Protein AF-A0A914N4L5-F1 (afdb_monomer)

pLDDT: mean 90.74, std 5.06, range [62.0, 95.56]

Solvent-accessible surface area (backbone atoms only — not comparable to full-atom values): 7778 Å² total; per-residue (Å²): 132,88,51,71,69,56,52,36,53,44,24,44,39,63,75,66,51,85,52,67,68,62,29,50,54,36,52,52,52,51,48,54,40,53,71,36,96,53,32,66,61,55,29,53,48,23,62,76,74,34,54,81,65,40,15,47,52,47,25,47,54,46,52,55,53,38,62,70,38,95,80,46,72,52,74,64,57,50,52,51,51,45,52,48,52,52,50,55,50,67,79,40,76,84,54,57,63,84,56,44,50,55,48,53,53,49,43,53,48,51,46,60,71,36,42,84,43,56,52,97,87,65,51,40,70,58,40,49,65,54,55,52,52,58,58,75,75,105

Sequence (138 aa):
MYDIDFLNRLSRTLCEAVNEQDRRVAEETLSKLIDSNQCLQHCLLLLESGEQPYAQVVASGALKRLLNKKVSLSLQDRLELSRYLLKYLVDRPSLPLYIQNPLCK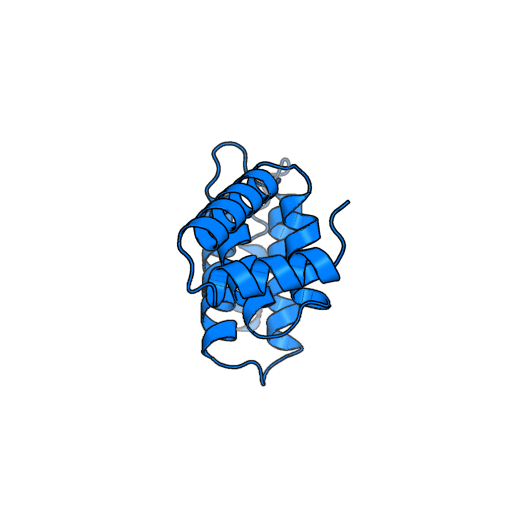LYAYLTKIGLLEKDQTGTFHFQMPIDQILTLAK

InterPro domains:
  IPR001494 Importin-beta, N-terminal domain [PF03810] (26-90)
  IPR011989 Armadillo-like helical [G3DSA:1.25.10.10] (1-138)
  IPR016024 Armadillo-type fold [SSF48371] (18-116)
  IPR044189 Exportin 4/7-like [PTHR12596] (13-125)

Mean predicted aligned error: 4.67 Å

Foldseek 3Di:
DDDQVNLQVLLCCCPPPPDPVSNVVSVVVLVVLLVDPCLLVQLVCLLPPNDPDSSLVSSLVSLVVQCPDPDHDDLVSLVVLLVVLVCSCVVCVPDPPVSNVSSVVSNVVSLVVLQCDADPVRDSPSCVVVVVVVVVVD

Secondary structure (DSSP, 8-state):
---HHHHHHHHHHHHH--SHHHHHHHHHHHHHHHHSTTHHHHHHHHHHHSPTTHHHHHHHHHHHHHHTSSS---HHHHHHHHHHHHHHHHS-TTS-HHHHHHHHHHHHHHHHHHTT---TT---TTTHHHHHHHHHT-

Structure (mmCIF, N/CA/C/O backbone):
data_AF-A0A914N4L5-F1
#
_entry.id   AF-A0A914N4L5-F1
#
loop_
_atom_site.group_PDB
_atom_site.id
_atom_site.type_symbol
_atom_site.label_atom_id
_atom_site.label_alt_id
_atom_site.label_comp_id
_atom_site.label_asym_id
_atom_site.label_entity_id
_atom_site.label_seq_id
_atom_site.pdbx_PDB_ins_code
_atom_site.Cartn_x
_atom_site.Cartn_y
_atom_site.Cartn_z
_atom_site.occupancy
_atom_site.B_iso_or_equiv
_atom_site.auth_seq_id
_atom_site.auth_comp_id
_atom_site.auth_asym_id
_atom_site.auth_atom_id
_atom_site.pdbx_PDB_model_num
ATOM 1 N N . MET A 1 1 ? -1.935 12.595 -16.375 1.00 62.00 1 MET A N 1
ATOM 2 C CA . MET A 1 1 ? -2.406 11.397 -15.650 1.00 62.00 1 MET A CA 1
ATOM 3 C C . MET A 1 1 ? -1.576 10.240 -16.170 1.00 62.00 1 MET A C 1
ATOM 5 O O . MET A 1 1 ? -1.469 10.145 -17.386 1.00 62.00 1 MET A O 1
ATOM 9 N N . TYR A 1 2 ? -0.902 9.472 -15.312 1.00 84.81 2 TYR A N 1
ATOM 10 C CA . TYR A 1 2 ? -0.122 8.325 -15.789 1.00 84.81 2 TYR A CA 1
ATOM 11 C C . TYR A 1 2 ? -1.090 7.200 -16.161 1.00 84.81 2 TYR A C 1
ATOM 13 O O . TYR A 1 2 ? -1.978 6.873 -15.374 1.00 84.81 2 TYR A O 1
ATOM 21 N N . ASP A 1 3 ? -0.954 6.659 -17.368 1.00 91.00 3 ASP A N 1
ATOM 22 C CA . ASP A 1 3 ? -1.752 5.523 -17.825 1.00 91.00 3 ASP A CA 1
ATOM 23 C C . ASP A 1 3 ? -1.187 4.194 -17.301 1.00 91.00 3 ASP A C 1
ATOM 25 O O . ASP A 1 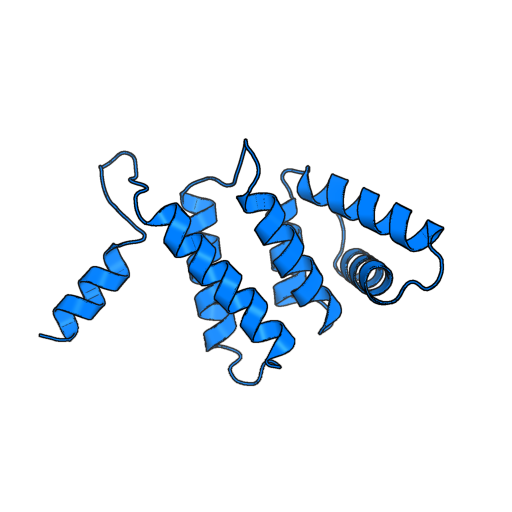3 ? -0.089 4.125 -16.739 1.00 91.00 3 ASP A O 1
ATOM 29 N N . ILE A 1 4 ? -1.967 3.123 -17.459 1.00 93.62 4 ILE A N 1
ATOM 30 C CA . ILE A 1 4 ? -1.568 1.795 -16.992 1.00 93.62 4 ILE A CA 1
ATOM 31 C C . ILE A 1 4 ? -0.306 1.290 -17.705 1.00 93.62 4 ILE A C 1
ATOM 33 O O . ILE A 1 4 ? 0.551 0.680 -17.069 1.00 93.62 4 ILE A O 1
ATOM 37 N N . ASP A 1 5 ? -0.134 1.611 -18.988 1.00 93.50 5 ASP A N 1
ATOM 38 C CA . ASP A 1 5 ? 1.017 1.174 -19.779 1.00 93.50 5 ASP A CA 1
ATOM 39 C C . ASP A 1 5 ? 2.320 1.791 -19.265 1.00 93.50 5 ASP A C 1
ATOM 41 O O . ASP A 1 5 ? 3.346 1.116 -19.151 1.00 93.50 5 ASP A O 1
ATOM 45 N N . PHE A 1 6 ? 2.289 3.075 -18.912 1.00 93.50 6 PHE A N 1
ATOM 46 C CA . PHE A 1 6 ? 3.398 3.757 -18.265 1.00 93.50 6 PHE A CA 1
ATOM 47 C C . PHE A 1 6 ? 3.715 3.130 -16.911 1.00 93.50 6 PHE A C 1
ATOM 49 O O . PHE A 1 6 ? 4.881 2.847 -16.631 1.00 93.50 6 PHE A O 1
ATOM 56 N N . LEU A 1 7 ? 2.698 2.888 -16.081 1.00 94.06 7 LEU A N 1
ATOM 57 C CA . LEU A 1 7 ? 2.886 2.309 -14.751 1.00 94.06 7 LEU A CA 1
ATOM 58 C C . LEU A 1 7 ? 3.444 0.877 -14.827 1.00 94.06 7 LEU A C 1
ATOM 60 O O . LEU A 1 7 ? 4.306 0.519 -14.021 1.00 94.06 7 LEU A O 1
ATOM 64 N N . ASN A 1 8 ? 3.030 0.083 -15.817 1.00 94.25 8 ASN A N 1
ATOM 65 C CA . ASN A 1 8 ? 3.575 -1.252 -16.074 1.00 94.25 8 ASN A CA 1
ATOM 66 C C . ASN A 1 8 ? 5.042 -1.190 -16.508 1.00 94.25 8 ASN A C 1
ATOM 68 O O . ASN A 1 8 ? 5.876 -1.900 -15.942 1.00 94.25 8 ASN A O 1
ATOM 72 N N . ARG A 1 9 ? 5.391 -0.301 -17.452 1.00 94.06 9 ARG A N 1
ATOM 73 C CA . ARG A 1 9 ? 6.792 -0.096 -17.863 1.00 94.06 9 ARG A CA 1
ATOM 74 C C . ARG A 1 9 ? 7.660 0.336 -16.688 1.00 94.06 9 ARG A C 1
ATOM 76 O O . ARG A 1 9 ? 8.701 -0.270 -16.461 1.00 94.06 9 ARG A O 1
ATOM 83 N N . LEU A 1 10 ? 7.202 1.319 -15.911 1.00 94.19 10 LEU A N 1
ATOM 84 C CA . LEU A 1 10 ? 7.895 1.780 -14.710 1.00 94.19 10 LEU A CA 1
ATOM 85 C C . LEU A 1 10 ? 8.113 0.629 -13.722 1.00 94.19 10 LEU A C 1
ATOM 87 O O . LEU A 1 10 ? 9.220 0.451 -13.219 1.00 94.19 10 LEU A O 1
ATOM 91 N N . SER A 1 11 ? 7.072 -0.169 -13.469 1.00 93.81 11 SER A N 1
ATOM 92 C CA . SER A 1 11 ? 7.141 -1.288 -12.526 1.00 93.81 11 SER A CA 1
ATOM 93 C C . SER A 1 11 ? 8.138 -2.352 -12.972 1.00 93.81 11 SER A C 1
ATOM 95 O O . SER A 1 11 ? 8.924 -2.841 -12.164 1.00 93.81 11 SER A O 1
ATOM 97 N N . ARG A 1 12 ? 8.156 -2.662 -14.271 1.00 94.06 12 ARG A N 1
ATOM 98 C CA . ARG A 1 12 ? 9.124 -3.585 -14.860 1.00 94.06 12 ARG A CA 1
ATOM 99 C C . ARG A 1 12 ? 10.549 -3.049 -14.737 1.00 94.06 12 ARG A C 1
ATOM 101 O O . ARG A 1 12 ? 11.418 -3.763 -14.253 1.00 94.06 12 ARG A O 1
ATOM 108 N N . THR A 1 13 ? 10.784 -1.780 -15.079 1.00 94.12 13 THR A N 1
ATOM 109 C CA . THR A 1 13 ? 12.105 -1.144 -14.939 1.00 94.12 13 THR A CA 1
ATOM 110 C C . THR A 1 13 ? 12.600 -1.179 -13.492 1.00 94.12 13 THR A C 1
ATOM 112 O O . THR A 1 13 ? 13.761 -1.494 -13.257 1.00 94.12 13 THR A O 1
ATOM 115 N N . LEU A 1 14 ? 11.735 -0.930 -12.506 1.00 92.69 14 LEU A N 1
ATOM 116 C CA . LEU A 1 14 ? 12.112 -0.989 -11.088 1.00 92.69 14 LEU A CA 1
ATOM 117 C C . LEU A 1 14 ? 12.565 -2.383 -10.632 1.00 92.69 14 LEU A C 1
ATOM 119 O O . LEU A 1 14 ? 13.398 -2.487 -9.733 1.00 92.69 14 LEU A O 1
ATOM 123 N N . CYS A 1 15 ? 12.013 -3.444 -11.222 1.00 89.50 15 CYS A N 1
ATOM 124 C CA . CYS A 1 15 ? 12.318 -4.819 -10.834 1.00 89.50 15 CYS A CA 1
ATOM 125 C C . CYS A 1 15 ? 13.428 -5.464 -11.675 1.00 89.50 15 CYS A C 1
ATOM 127 O O . CYS A 1 15 ? 14.169 -6.288 -11.147 1.00 89.50 15 CYS A O 1
ATOM 129 N N . GLU A 1 16 ? 13.545 -5.107 -12.955 1.00 92.62 16 GLU A N 1
ATOM 130 C CA . GLU A 1 16 ? 14.383 -5.823 -13.927 1.00 92.62 16 GLU A CA 1
ATOM 131 C C . GLU A 1 16 ? 15.531 -4.989 -14.518 1.00 92.62 16 GLU A C 1
ATOM 133 O O . GLU A 1 16 ? 16.360 -5.539 -15.244 1.00 92.62 16 GLU A O 1
ATOM 138 N N . ALA A 1 17 ? 15.613 -3.677 -14.260 1.00 90.19 17 ALA A N 1
ATOM 139 C CA . ALA A 1 17 ? 16.660 -2.854 -14.868 1.00 90.19 17 ALA A CA 1
ATOM 140 C C . ALA A 1 17 ? 18.068 -3.324 -14.469 1.00 90.19 17 ALA A C 1
ATOM 142 O O . ALA A 1 17 ? 18.430 -3.353 -13.292 1.00 90.19 17 ALA A O 1
ATOM 143 N N . VAL A 1 18 ? 18.881 -3.627 -15.484 1.00 89.12 18 VAL A N 1
ATOM 144 C CA . VAL A 1 18 ? 20.306 -3.966 -15.333 1.00 89.12 18 VAL A CA 1
ATOM 145 C C . VAL A 1 18 ? 21.164 -2.700 -15.248 1.00 89.12 18 VAL A C 1
ATOM 147 O O . VAL A 1 18 ? 22.172 -2.669 -14.549 1.00 89.12 18 VAL A O 1
ATOM 150 N N . ASN A 1 19 ? 20.755 -1.636 -15.944 1.00 92.69 19 ASN A N 1
ATOM 151 C CA . ASN A 1 19 ? 21.434 -0.348 -15.928 1.00 92.69 19 ASN A CA 1
ATOM 152 C C . ASN A 1 19 ? 21.057 0.447 -14.669 1.00 92.69 19 ASN A C 1
ATOM 154 O O . ASN A 1 19 ? 19.883 0.748 -14.433 1.00 92.69 19 ASN A O 1
ATOM 158 N N . GLU A 1 20 ? 22.063 0.842 -13.887 1.00 90.81 20 GLU A N 1
ATOM 159 C CA . GLU A 1 20 ? 21.853 1.640 -12.680 1.00 90.81 20 GLU A CA 1
ATOM 160 C C . GLU A 1 20 ? 21.179 2.983 -12.957 1.00 90.81 20 GLU A C 1
ATOM 162 O O . GLU A 1 20 ? 20.383 3.435 -12.134 1.00 90.81 20 GLU A O 1
ATOM 167 N N . GLN A 1 21 ? 21.479 3.624 -14.090 1.00 93.25 21 GLN A N 1
ATOM 168 C CA . GLN A 1 21 ? 20.915 4.933 -14.406 1.00 93.25 21 GLN A CA 1
ATOM 169 C C . GLN A 1 21 ? 19.403 4.839 -14.632 1.00 93.25 21 GLN A C 1
ATOM 171 O O . GLN A 1 21 ? 18.648 5.645 -14.089 1.00 93.25 21 GLN A O 1
ATOM 176 N N . ASP A 1 22 ? 18.956 3.815 -15.358 1.00 91.38 22 ASP A N 1
ATOM 177 C CA . ASP A 1 22 ? 17.535 3.589 -15.631 1.00 91.38 22 ASP A CA 1
ATOM 178 C C . ASP A 1 22 ? 16.779 3.244 -14.343 1.00 91.38 22 ASP A C 1
ATOM 180 O O . ASP A 1 22 ? 15.685 3.762 -14.103 1.00 91.38 22 ASP A O 1
ATOM 184 N N . ARG A 1 23 ? 17.397 2.447 -13.458 1.00 92.31 23 ARG A N 1
ATOM 185 C CA . ARG A 1 23 ? 16.835 2.156 -12.133 1.00 92.31 23 ARG A CA 1
ATOM 186 C C . ARG A 1 23 ? 16.699 3.421 -11.284 1.00 92.31 23 ARG A C 1
ATOM 188 O O . ARG A 1 23 ? 15.640 3.636 -10.702 1.00 92.31 23 ARG A O 1
ATOM 195 N N . ARG A 1 24 ? 17.721 4.285 -11.245 1.00 93.69 24 ARG A N 1
ATOM 196 C CA . ARG A 1 24 ? 17.673 5.553 -10.489 1.00 93.69 24 ARG A CA 1
ATOM 197 C C . ARG A 1 24 ? 16.570 6.476 -11.001 1.00 93.69 24 ARG A C 1
ATOM 199 O O . ARG A 1 24 ? 15.786 6.986 -10.207 1.00 93.69 24 ARG A O 1
ATOM 206 N N . VAL A 1 25 ? 16.452 6.640 -12.320 1.00 94.25 25 VAL A N 1
ATOM 207 C CA . VAL A 1 25 ? 15.386 7.459 -12.925 1.00 94.25 25 VAL A CA 1
ATOM 208 C C . VAL A 1 25 ? 14.001 6.894 -12.590 1.00 94.25 25 VAL A C 1
ATOM 210 O O . VAL A 1 25 ? 13.078 7.651 -12.268 1.00 94.25 25 VAL A O 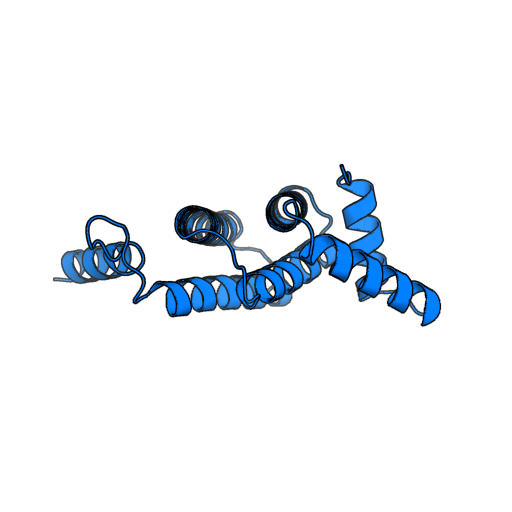1
ATOM 213 N N . ALA A 1 26 ? 13.843 5.569 -12.609 1.00 93.69 26 ALA A N 1
ATOM 214 C CA . ALA A 1 26 ? 12.602 4.915 -12.212 1.00 93.69 26 ALA A CA 1
ATOM 215 C C . ALA A 1 26 ? 12.286 5.118 -10.715 1.00 93.69 26 ALA A C 1
ATOM 217 O O . ALA A 1 26 ? 11.149 5.435 -10.362 1.00 93.69 26 ALA A O 1
ATOM 218 N N . GLU A 1 27 ? 13.278 5.007 -9.829 1.00 93.50 27 GLU A N 1
ATOM 219 C CA . GLU A 1 27 ? 13.128 5.244 -8.386 1.00 93.50 27 GLU A CA 1
ATOM 220 C C . GLU A 1 27 ? 12.760 6.699 -8.062 1.00 93.50 27 GLU A C 1
ATOM 222 O O . GLU A 1 27 ? 11.895 6.954 -7.213 1.00 93.50 27 GLU A O 1
ATOM 227 N N . GLU A 1 28 ? 13.368 7.662 -8.756 1.00 94.56 28 GLU A N 1
ATOM 228 C CA . GLU A 1 28 ? 13.009 9.078 -8.657 1.00 94.56 28 GLU A CA 1
ATOM 229 C C . GLU A 1 28 ? 11.575 9.322 -9.125 1.00 94.56 28 GLU A C 1
ATOM 231 O O . GLU A 1 28 ? 10.810 10.030 -8.466 1.00 94.56 28 GLU A O 1
ATOM 236 N N . THR A 1 29 ? 11.186 8.706 -10.243 1.00 94.00 29 THR A N 1
ATOM 237 C CA . THR A 1 29 ? 9.830 8.805 -10.795 1.00 94.00 29 THR A CA 1
ATOM 238 C C . THR A 1 29 ? 8.803 8.222 -9.827 1.00 94.00 29 THR A C 1
ATOM 240 O O . THR A 1 29 ? 7.791 8.864 -9.542 1.00 94.00 29 THR A O 1
ATOM 243 N N . LEU A 1 30 ? 9.083 7.050 -9.250 1.00 93.62 30 LEU A N 1
ATOM 244 C CA . LEU A 1 30 ? 8.239 6.439 -8.227 1.00 93.62 30 LEU A CA 1
ATOM 245 C C . LEU A 1 30 ? 8.134 7.324 -6.982 1.00 93.62 30 LEU A C 1
ATOM 247 O O . LEU A 1 30 ? 7.055 7.461 -6.410 1.00 93.62 30 LEU A O 1
ATOM 251 N N . SER A 1 31 ? 9.236 7.942 -6.559 1.00 93.31 31 SER A N 1
ATOM 252 C CA . SER A 1 31 ? 9.234 8.832 -5.395 1.00 93.31 31 SER A CA 1
ATOM 253 C C . SER A 1 31 ? 8.374 10.072 -5.646 1.00 93.31 31 SER A C 1
ATOM 255 O O . SER A 1 31 ? 7.507 10.373 -4.830 1.00 93.31 31 SER A O 1
ATOM 257 N N . LYS A 1 32 ? 8.492 10.698 -6.826 1.00 92.44 32 LYS A N 1
ATOM 258 C CA . LYS A 1 32 ? 7.602 11.791 -7.260 1.00 92.44 32 LYS A CA 1
ATOM 259 C C . LYS A 1 32 ? 6.134 11.358 -7.305 1.00 92.44 32 LYS A C 1
ATOM 261 O O . LYS A 1 32 ? 5.256 12.127 -6.923 1.00 92.44 32 LYS A O 1
ATOM 266 N N . LEU A 1 33 ? 5.855 10.127 -7.738 1.00 90.94 33 LEU A N 1
ATOM 267 C CA . LEU A 1 33 ? 4.500 9.576 -7.751 1.00 90.94 33 LEU A CA 1
ATOM 268 C C . LEU A 1 33 ? 3.951 9.406 -6.328 1.00 90.94 33 LEU A C 1
ATOM 270 O O . LEU A 1 33 ? 2.817 9.809 -6.079 1.00 90.94 33 LEU A O 1
ATOM 274 N N . ILE A 1 34 ? 4.748 8.889 -5.390 1.00 91.38 34 ILE A N 1
ATOM 275 C CA . ILE A 1 34 ? 4.386 8.760 -3.963 1.00 91.38 34 ILE A CA 1
ATOM 276 C C . ILE A 1 34 ? 4.208 10.128 -3.289 1.00 91.38 34 ILE A C 1
ATOM 278 O O . ILE A 1 34 ? 3.449 10.273 -2.326 1.00 91.38 34 ILE A O 1
ATOM 282 N N . ASP A 1 35 ? 4.897 11.146 -3.795 1.00 89.75 35 ASP A N 1
ATOM 283 C CA . ASP A 1 35 ? 4.735 12.531 -3.367 1.00 89.75 35 ASP A CA 1
ATOM 284 C C . ASP A 1 35 ? 3.517 13.233 -3.955 1.00 89.75 35 ASP A C 1
ATOM 286 O O . ASP A 1 35 ? 3.060 14.226 -3.393 1.00 89.75 35 ASP A O 1
ATOM 290 N N . SER A 1 36 ? 2.926 12.670 -5.005 1.00 89.31 36 SER A N 1
ATOM 291 C CA . SER A 1 36 ? 1.705 13.191 -5.603 1.00 89.31 36 SER A CA 1
ATOM 292 C C . SER A 1 36 ? 0.442 12.762 -4.848 1.00 89.31 36 SER A C 1
ATOM 294 O O . SER A 1 36 ? 0.338 11.651 -4.324 1.00 89.31 36 SER A O 1
ATOM 296 N N . ASN A 1 37 ? -0.593 13.600 -4.923 1.00 86.44 37 ASN A N 1
ATOM 297 C CA . ASN A 1 37 ? -1.929 13.305 -4.389 1.00 86.44 37 ASN A CA 1
ATOM 298 C C . ASN A 1 37 ? -2.644 12.170 -5.153 1.00 86.44 37 ASN A C 1
ATOM 300 O O . ASN A 1 37 ? -3.712 11.729 -4.746 1.00 86.44 37 ASN A O 1
ATOM 304 N N . GLN A 1 38 ? -2.067 11.695 -6.261 1.00 89.38 38 GLN A N 1
ATOM 305 C CA . GLN A 1 38 ? -2.613 10.630 -7.106 1.00 89.38 38 GLN A CA 1
ATOM 306 C C . GLN A 1 38 ? -1.965 9.266 -6.829 1.00 89.38 38 GLN A C 1
ATOM 308 O O . GLN A 1 38 ? -2.298 8.287 -7.495 1.00 89.38 38 GLN A O 1
ATOM 313 N N . CYS A 1 39 ? -1.045 9.169 -5.856 1.00 92.38 39 CYS A N 1
ATOM 314 C CA . CYS A 1 39 ? -0.349 7.917 -5.55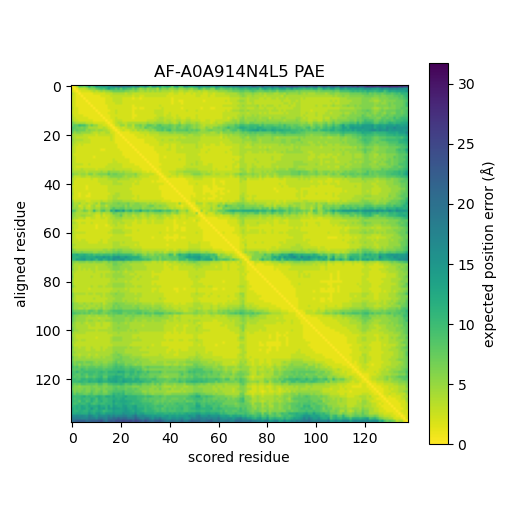2 1.00 92.38 39 CYS A CA 1
ATOM 315 C C . CYS A 1 39 ? -1.320 6.761 -5.293 1.00 92.38 39 CYS A C 1
ATOM 317 O O . CYS A 1 39 ? -1.136 5.676 -5.842 1.00 92.38 39 CYS A O 1
ATOM 319 N N . LEU A 1 40 ? -2.351 6.994 -4.473 1.00 93.81 40 LEU A N 1
ATOM 320 C CA . LEU A 1 40 ? -3.345 5.974 -4.141 1.00 93.81 40 LEU A CA 1
ATOM 321 C C . LEU A 1 40 ? -4.055 5.473 -5.404 1.00 93.81 40 LEU A C 1
ATOM 323 O O . LEU A 1 40 ? -4.077 4.272 -5.648 1.00 93.81 40 LEU A O 1
ATOM 327 N N . GLN A 1 41 ? -4.544 6.389 -6.242 1.00 94.12 41 GLN A N 1
ATOM 328 C CA . GLN A 1 41 ? -5.245 6.056 -7.482 1.00 94.12 41 GLN A CA 1
ATOM 329 C C . GLN A 1 41 ? -4.371 5.230 -8.438 1.00 94.12 41 GLN A C 1
ATOM 331 O O . GLN A 1 41 ? -4.827 4.215 -8.956 1.00 94.12 41 GLN A O 1
ATOM 336 N N . HIS A 1 42 ? -3.106 5.611 -8.639 1.00 94.25 42 HIS A N 1
ATOM 337 C CA . HIS A 1 42 ? -2.193 4.844 -9.493 1.00 94.25 42 HIS A CA 1
ATOM 338 C C . HIS A 1 42 ? -1.866 3.460 -8.909 1.00 94.25 42 HIS A C 1
ATOM 340 O O . HIS A 1 42 ? -1.745 2.493 -9.658 1.00 94.25 42 HIS A O 1
ATOM 346 N N . CYS A 1 43 ? -1.749 3.337 -7.582 1.00 94.75 43 CYS A N 1
ATOM 347 C CA . CYS A 1 43 ? -1.532 2.041 -6.937 1.00 94.75 43 CYS A CA 1
ATOM 3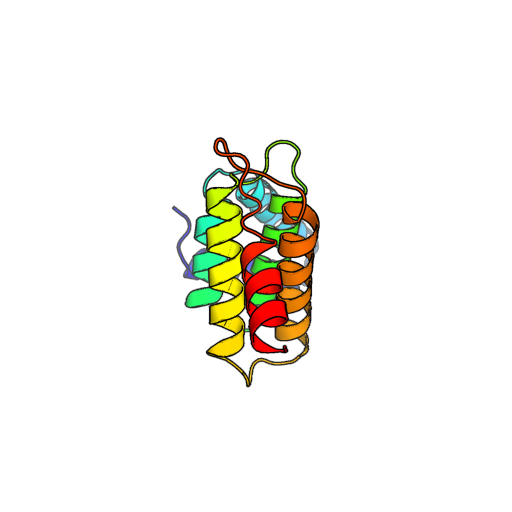48 C C . CYS A 1 43 ? -2.750 1.123 -7.086 1.00 94.75 43 CYS A C 1
ATOM 350 O O . CYS A 1 43 ? -2.576 -0.060 -7.359 1.00 94.75 43 CYS A O 1
ATOM 352 N N . LEU A 1 44 ? -3.968 1.652 -6.94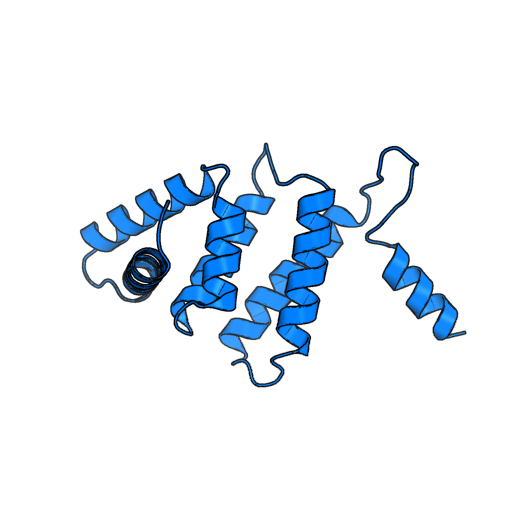1 1.00 94.62 44 LEU A N 1
ATOM 353 C CA . LEU A 1 44 ? -5.193 0.881 -7.167 1.00 94.62 44 LEU A CA 1
ATOM 354 C C . LEU A 1 44 ? -5.299 0.436 -8.629 1.00 94.62 44 LEU A C 1
ATOM 356 O O . LEU A 1 44 ? -5.523 -0.743 -8.885 1.00 94.62 44 LEU A O 1
ATOM 360 N N . LEU A 1 45 ? -5.012 1.331 -9.578 1.00 94.88 45 LEU A N 1
ATOM 361 C CA . LEU A 1 45 ? -4.977 1.000 -11.004 1.00 94.88 45 LEU A CA 1
ATOM 362 C C . LEU A 1 45 ? -3.975 -0.132 -11.314 1.00 94.88 45 LEU A C 1
ATOM 364 O O . LEU A 1 45 ? -4.302 -1.057 -12.055 1.00 94.88 45 LEU A O 1
ATOM 368 N N . LEU A 1 46 ? -2.782 -0.102 -10.706 1.00 94.06 46 LEU A N 1
ATOM 369 C CA . LEU A 1 46 ? -1.788 -1.179 -10.815 1.00 94.06 46 LEU A CA 1
ATOM 370 C C . LEU A 1 46 ? -2.266 -2.504 -10.205 1.00 94.06 46 LEU A C 1
ATOM 372 O O . LEU A 1 46 ? -1.955 -3.570 -10.733 1.00 94.06 46 LEU A O 1
ATOM 376 N N . LEU A 1 47 ? -3.006 -2.471 -9.096 1.00 93.88 47 LEU A N 1
ATOM 377 C CA . LEU A 1 47 ? -3.538 -3.689 -8.483 1.00 93.88 47 LEU A CA 1
ATOM 378 C C . LEU A 1 47 ? -4.652 -4.310 -9.338 1.00 93.88 47 LEU A C 1
ATOM 380 O O . LEU A 1 47 ? -4.688 -5.536 -9.470 1.00 93.88 47 LEU A O 1
ATOM 384 N N . GLU A 1 48 ? -5.522 -3.485 -9.926 1.00 92.69 48 GLU A N 1
ATOM 385 C CA . GLU A 1 48 ? -6.664 -3.917 -10.745 1.00 92.69 48 GLU A CA 1
ATOM 386 C C . GLU A 1 48 ? -6.259 -4.423 -12.128 1.00 92.69 48 GLU A C 1
ATOM 388 O O . GLU A 1 48 ? -6.676 -5.513 -12.520 1.00 92.69 48 GLU A O 1
ATOM 393 N N . SER A 1 49 ? -5.447 -3.636 -12.835 1.00 91.88 49 SER A N 1
ATOM 394 C CA . SER A 1 49 ? -5.196 -3.792 -14.275 1.00 91.88 49 SER A CA 1
ATOM 395 C C . SER A 1 49 ? -3.712 -3.922 -14.618 1.00 91.88 49 SER A C 1
ATOM 397 O O . SER A 1 49 ? -3.349 -3.976 -15.791 1.00 91.88 49 SER A O 1
ATOM 399 N N . GLY A 1 50 ? -2.835 -3.928 -13.612 1.00 88.62 50 GLY A N 1
ATOM 400 C CA . GLY A 1 50 ? -1.397 -4.020 -13.819 1.00 88.62 50 GLY A CA 1
ATOM 401 C C . GLY A 1 50 ? -0.918 -5.429 -14.128 1.00 88.62 50 GLY A C 1
ATOM 402 O O . GLY A 1 50 ? -1.467 -6.433 -13.664 1.00 88.62 50 GLY A O 1
ATOM 403 N N . GLU A 1 51 ? 0.165 -5.488 -14.894 1.00 87.75 51 GLU A N 1
ATOM 404 C CA . GLU A 1 51 ? 0.808 -6.739 -15.263 1.00 87.75 51 GLU A CA 1
ATOM 405 C C . GLU A 1 51 ? 1.463 -7.392 -14.041 1.00 87.75 51 GLU A C 1
ATOM 407 O O . GLU A 1 51 ? 2.369 -6.845 -13.399 1.00 87.75 51 GLU A O 1
ATOM 412 N N . GLN A 1 52 ? 0.994 -8.598 -13.727 1.00 82.06 52 GLN A N 1
ATOM 413 C CA . GLN A 1 52 ? 1.592 -9.436 -12.697 1.00 82.06 52 GLN A CA 1
ATOM 414 C C . GLN A 1 52 ? 2.977 -9.933 -13.134 1.00 82.06 52 GLN A C 1
ATOM 416 O O . GLN A 1 52 ? 3.129 -10.320 -14.292 1.00 82.06 52 GLN A O 1
ATOM 421 N N . PRO A 1 53 ? 3.979 -9.991 -12.229 1.00 83.31 53 PRO A N 1
ATOM 422 C CA . PRO A 1 53 ? 3.922 -9.654 -10.797 1.00 83.31 53 PRO A CA 1
ATOM 423 C C . PRO A 1 53 ? 4.395 -8.241 -10.414 1.00 83.31 53 PRO A C 1
ATOM 425 O O . PRO A 1 53 ? 4.225 -7.817 -9.265 1.00 83.31 53 PRO A O 1
ATOM 428 N N . TYR A 1 54 ? 5.057 -7.538 -11.332 1.00 89.25 54 TYR A N 1
ATOM 429 C CA . TYR A 1 54 ? 5.797 -6.311 -11.027 1.00 89.25 54 TYR A CA 1
ATOM 430 C C . TYR A 1 54 ? 4.877 -5.194 -10.535 1.00 89.25 54 TYR A C 1
ATOM 432 O O . TYR A 1 54 ? 5.214 -4.492 -9.579 1.00 89.25 54 TYR A O 1
ATOM 440 N N . ALA A 1 55 ? 3.682 -5.088 -11.122 1.00 90.75 55 ALA A N 1
ATOM 441 C CA . ALA A 1 55 ? 2.687 -4.097 -10.740 1.00 90.75 55 ALA A CA 1
ATOM 442 C C . ALA A 1 55 ? 2.288 -4.199 -9.260 1.00 90.75 55 ALA A C 1
ATOM 444 O O . ALA A 1 55 ? 2.276 -3.196 -8.547 1.00 90.75 55 ALA A O 1
ATOM 445 N N . GLN A 1 56 ? 2.004 -5.407 -8.762 1.00 91.56 56 GLN A N 1
ATOM 446 C CA . GLN A 1 56 ? 1.538 -5.611 -7.387 1.00 91.56 56 GLN A CA 1
ATOM 447 C C . GLN A 1 56 ? 2.657 -5.388 -6.376 1.00 91.56 56 GLN A C 1
ATOM 449 O O . GLN A 1 56 ? 2.415 -4.827 -5.306 1.00 91.56 56 GLN A O 1
ATOM 454 N N . VAL A 1 57 ? 3.884 -5.800 -6.708 1.00 90.88 57 VAL A N 1
ATOM 455 C CA . VAL A 1 57 ? 5.053 -5.578 -5.848 1.00 90.88 57 VAL A CA 1
ATOM 456 C C . VAL A 1 57 ? 5.313 -4.080 -5.690 1.00 90.88 57 VAL A C 1
ATOM 458 O O . VAL A 1 57 ? 5.438 -3.590 -4.563 1.00 90.88 57 VAL A O 1
ATOM 461 N N . VAL A 1 58 ? 5.324 -3.338 -6.801 1.00 92.88 58 VAL A N 1
ATOM 462 C CA . VAL A 1 58 ? 5.549 -1.888 -6.791 1.00 92.88 58 VAL A CA 1
ATOM 463 C C . VAL A 1 58 ? 4.398 -1.154 -6.109 1.00 92.88 58 VAL A C 1
ATOM 465 O O . VAL A 1 58 ? 4.659 -0.322 -5.240 1.00 92.88 58 VAL A O 1
ATOM 468 N N . ALA A 1 59 ? 3.141 -1.502 -6.400 1.00 94.94 59 ALA A N 1
ATOM 469 C CA . ALA A 1 59 ? 1.977 -0.913 -5.736 1.00 94.94 59 ALA A CA 1
ATOM 470 C C . ALA A 1 59 ? 1.994 -1.159 -4.218 1.00 94.94 59 ALA A C 1
ATOM 472 O O . ALA A 1 59 ? 1.814 -0.225 -3.439 1.00 94.94 59 ALA A O 1
ATOM 473 N N . SER A 1 60 ? 2.280 -2.388 -3.772 1.00 93.75 60 SER A N 1
ATOM 474 C CA . SER A 1 60 ? 2.380 -2.725 -2.344 1.00 93.75 60 SER A CA 1
ATOM 475 C C . SER A 1 60 ? 3.474 -1.912 -1.641 1.00 93.75 60 SER A C 1
ATOM 477 O O . SER A 1 60 ? 3.242 -1.329 -0.576 1.00 93.75 60 SER A O 1
ATOM 479 N N . GLY A 1 61 ? 4.658 -1.812 -2.257 1.00 92.62 61 GLY A N 1
ATOM 480 C CA . GLY A 1 61 ? 5.771 -1.018 -1.739 1.00 92.62 61 GLY A CA 1
ATOM 481 C C . GLY A 1 61 ? 5.464 0.482 -1.692 1.00 92.62 61 GLY A C 1
ATOM 482 O O . GLY A 1 61 ? 5.738 1.139 -0.683 1.00 92.62 61 GLY A O 1
ATOM 483 N N . ALA A 1 62 ? 4.853 1.020 -2.749 1.00 93.75 62 ALA A N 1
ATOM 484 C CA . ALA A 1 62 ? 4.459 2.421 -2.846 1.00 93.75 62 ALA A CA 1
ATOM 485 C C . ALA A 1 62 ? 3.390 2.789 -1.809 1.00 93.75 62 ALA A C 1
ATOM 487 O O . ALA A 1 62 ? 3.563 3.769 -1.087 1.00 93.75 62 ALA A O 1
ATOM 488 N N . LEU A 1 63 ? 2.349 1.966 -1.648 1.00 95.00 63 LEU A N 1
ATOM 489 C CA . LEU A 1 63 ? 1.315 2.150 -0.625 1.00 95.00 63 LEU A CA 1
ATOM 490 C C . LEU A 1 63 ? 1.903 2.109 0.785 1.00 95.00 63 LEU A C 1
ATOM 492 O O . LEU A 1 63 ? 1.587 2.961 1.614 1.00 95.00 63 LEU A O 1
ATOM 496 N N . LYS A 1 64 ? 2.815 1.170 1.065 1.00 93.25 64 LYS A N 1
ATOM 497 C CA . LYS A 1 64 ? 3.495 1.122 2.364 1.00 93.25 64 LYS A CA 1
ATOM 498 C C . LYS A 1 64 ? 4.283 2.406 2.632 1.00 93.25 64 LYS A C 1
ATOM 500 O O . LYS A 1 64 ? 4.247 2.917 3.749 1.00 93.25 64 LYS A O 1
ATOM 505 N N . ARG A 1 65 ? 4.987 2.940 1.629 1.00 93.06 65 ARG A N 1
ATOM 506 C CA . ARG A 1 65 ? 5.700 4.223 1.744 1.00 93.06 65 ARG A CA 1
ATOM 507 C C . ARG A 1 65 ? 4.728 5.382 1.961 1.00 93.06 65 ARG A C 1
ATOM 509 O O . ARG A 1 65 ? 4.969 6.176 2.862 1.00 93.06 65 ARG A O 1
ATOM 516 N N . LEU A 1 66 ? 3.628 5.435 1.206 1.00 92.94 66 LEU A N 1
ATOM 517 C CA . LEU A 1 66 ? 2.579 6.452 1.320 1.00 92.94 66 LEU A CA 1
ATOM 518 C C . LEU A 1 66 ? 1.985 6.508 2.734 1.00 92.94 66 LEU A C 1
ATOM 520 O O . LEU A 1 66 ? 1.854 7.587 3.304 1.00 92.94 66 LEU A O 1
ATOM 524 N N . LEU A 1 67 ? 1.698 5.349 3.332 1.00 91.56 67 LEU A N 1
ATOM 525 C CA . LEU A 1 67 ? 1.138 5.268 4.683 1.00 91.56 67 LEU A CA 1
ATOM 526 C C . LEU A 1 67 ? 2.101 5.749 5.776 1.00 91.56 67 LEU A C 1
ATOM 528 O O . LEU A 1 67 ? 1.641 6.253 6.796 1.00 91.56 67 LEU A O 1
ATOM 532 N N . ASN A 1 68 ? 3.414 5.621 5.560 1.00 89.94 68 ASN A N 1
ATOM 533 C CA . ASN A 1 68 ? 4.449 6.059 6.504 1.00 89.94 68 ASN A CA 1
ATOM 534 C C . ASN A 1 68 ? 4.783 7.560 6.401 1.00 89.94 68 ASN A C 1
ATOM 536 O O . ASN A 1 68 ? 5.645 8.048 7.136 1.00 89.94 68 ASN A O 1
ATOM 540 N N . LYS A 1 69 ? 4.157 8.312 5.488 1.00 87.00 69 LYS A N 1
ATOM 541 C CA . LYS A 1 69 ? 4.425 9.748 5.338 1.00 87.00 69 LYS A CA 1
ATOM 542 C C . LYS A 1 69 ? 3.845 10.551 6.502 1.00 87.00 69 LYS A C 1
ATOM 544 O O . LYS A 1 69 ? 2.812 10.202 7.061 1.00 87.00 69 LYS A O 1
ATOM 549 N N . LYS A 1 70 ? 4.485 11.692 6.803 1.00 70.88 70 LYS A N 1
ATOM 550 C CA . LYS A 1 70 ? 4.009 12.660 7.812 1.00 70.88 70 LYS A CA 1
ATOM 551 C C . LYS A 1 70 ? 2.598 13.172 7.506 1.00 70.88 70 LYS A C 1
ATOM 553 O O . LYS A 1 70 ? 1.775 13.263 8.406 1.00 70.88 70 LYS A O 1
ATOM 558 N N . VAL A 1 71 ? 2.337 13.493 6.237 1.00 72.25 71 VAL A N 1
ATOM 559 C CA . VAL A 1 71 ? 0.991 13.749 5.711 1.00 72.25 71 VAL A CA 1
ATOM 560 C C . VAL A 1 71 ? 0.583 12.488 4.961 1.00 72.25 71 VAL A C 1
ATOM 562 O O . VAL A 1 71 ? 1.034 12.249 3.841 1.00 72.25 71 VAL A O 1
ATOM 565 N N . SER A 1 72 ? -0.161 11.637 5.658 1.00 80.12 72 SER A N 1
ATOM 566 C CA . SER A 1 72 ? -0.653 10.353 5.160 1.00 80.12 72 SER A CA 1
ATOM 567 C C . SER A 1 72 ? -2.073 10.501 4.600 1.00 80.12 72 SER A C 1
ATOM 569 O O . SER A 1 72 ? -2.641 11.593 4.576 1.00 80.12 72 SER A O 1
ATOM 571 N N . LEU A 1 73 ? -2.639 9.381 4.159 1.00 88.06 73 LEU A N 1
ATOM 572 C CA . LEU A 1 73 ? -4.032 9.244 3.742 1.00 88.06 73 LEU A CA 1
ATOM 573 C C . LEU A 1 73 ? -5.011 9.727 4.826 1.00 88.06 73 LEU A C 1
ATOM 575 O O . LEU A 1 73 ? -4.689 9.708 6.016 1.00 88.06 73 LEU A O 1
ATOM 579 N N . SER A 1 74 ? -6.224 10.124 4.436 1.00 91.38 74 SER A N 1
ATOM 580 C CA . SER A 1 74 ? -7.286 10.380 5.414 1.00 91.38 74 SER A CA 1
ATOM 581 C C . SER A 1 74 ? -7.747 9.070 6.076 1.00 91.38 74 SER A C 1
ATOM 583 O O . SER A 1 74 ? -7.469 7.975 5.581 1.00 91.38 74 SER A O 1
ATOM 585 N N . LEU A 1 75 ? -8.471 9.156 7.200 1.00 90.56 75 LEU A N 1
ATOM 586 C CA . LEU A 1 75 ? -9.064 7.969 7.833 1.00 90.56 75 LEU A CA 1
ATOM 587 C C . LEU A 1 75 ? -9.986 7.214 6.859 1.00 90.56 75 LEU A C 1
ATOM 589 O O . LEU A 1 75 ? -9.942 5.988 6.808 1.00 90.56 75 LEU A O 1
ATOM 593 N N . GLN A 1 76 ? -10.780 7.938 6.064 1.00 91.12 76 GLN A N 1
ATOM 594 C CA . GLN A 1 76 ? -11.684 7.335 5.081 1.00 91.12 76 GLN A CA 1
ATOM 595 C C . GLN A 1 76 ? -10.910 6.591 3.991 1.00 91.12 76 GLN A C 1
ATOM 597 O O . GLN A 1 76 ? -11.174 5.412 3.771 1.00 91.12 76 GLN A O 1
ATOM 602 N N . ASP A 1 77 ? -9.878 7.211 3.414 1.00 92.81 77 ASP A N 1
ATOM 603 C CA . ASP A 1 77 ? -9.033 6.561 2.401 1.00 92.81 77 ASP A CA 1
ATOM 604 C C . ASP A 1 77 ? -8.356 5.296 2.952 1.00 92.81 77 ASP A C 1
ATOM 606 O O . ASP A 1 77 ? -8.235 4.287 2.257 1.00 92.81 77 ASP A O 1
ATOM 610 N N . ARG A 1 78 ? -7.924 5.311 4.224 1.00 93.81 78 ARG A N 1
ATOM 611 C CA . ARG A 1 78 ? -7.361 4.121 4.884 1.00 93.81 78 ARG A CA 1
ATOM 612 C C . ARG A 1 78 ? -8.398 3.012 5.055 1.00 93.81 78 ARG A C 1
ATOM 614 O O . ARG A 1 78 ? -8.059 1.842 4.873 1.00 93.81 78 ARG A O 1
ATOM 621 N N . LEU A 1 79 ? -9.636 3.354 5.411 1.00 92.88 79 LEU A N 1
ATOM 622 C CA . LEU A 1 79 ? -10.729 2.387 5.549 1.00 92.88 79 LEU A CA 1
ATOM 623 C C . LEU A 1 79 ? -11.117 1.787 4.196 1.00 92.88 79 LEU A C 1
ATOM 625 O O . LEU A 1 79 ? -11.280 0.571 4.092 1.00 92.88 79 LEU A O 1
ATOM 629 N N . GLU A 1 80 ? -11.226 2.610 3.157 1.00 94.00 80 GLU A N 1
ATOM 630 C CA . GLU A 1 80 ? -11.488 2.153 1.792 1.00 94.00 80 GLU A CA 1
ATOM 631 C C . GLU A 1 80 ? -10.364 1.256 1.276 1.00 94.00 80 GLU A C 1
ATOM 633 O O . GLU A 1 80 ? -10.640 0.155 0.799 1.00 94.00 80 GLU A O 1
ATOM 638 N N . LEU A 1 81 ? -9.102 1.651 1.468 1.00 95.12 81 LEU A N 1
ATOM 639 C CA . LEU A 1 81 ? -7.949 0.832 1.100 1.00 95.12 81 LEU A CA 1
ATOM 640 C C . LEU A 1 81 ? -7.929 -0.505 1.856 1.00 95.12 81 LEU A C 1
ATOM 642 O O . LEU A 1 81 ? -7.650 -1.543 1.261 1.00 95.12 81 LEU A O 1
ATOM 646 N N . SER 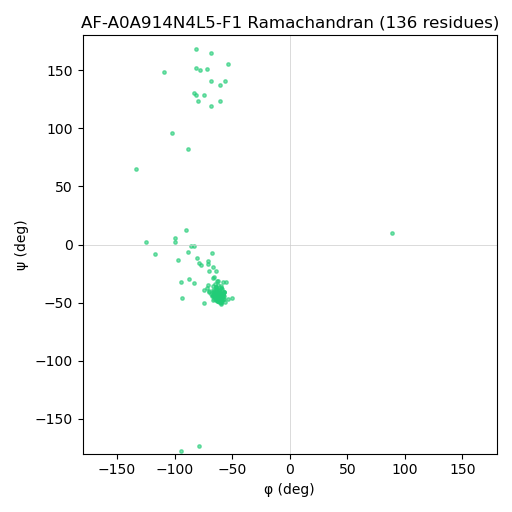A 1 82 ? -8.249 -0.502 3.153 1.00 94.00 82 SER A N 1
ATOM 647 C CA . SER A 1 82 ? -8.346 -1.721 3.966 1.00 94.00 82 SER A CA 1
ATOM 648 C C . SER A 1 82 ? -9.396 -2.690 3.409 1.00 94.00 82 SER A C 1
ATOM 650 O O . SER A 1 82 ? -9.097 -3.863 3.169 1.00 94.00 82 SER A O 1
ATOM 652 N N . ARG A 1 83 ? -10.607 -2.191 3.117 1.00 93.44 83 ARG A N 1
ATOM 653 C CA . ARG A 1 83 ? -11.687 -2.988 2.508 1.00 93.44 83 ARG A CA 1
ATOM 654 C C . ARG A 1 83 ? -11.300 -3.495 1.124 1.00 93.44 83 ARG A C 1
ATOM 656 O O . ARG A 1 83 ? -11.533 -4.663 0.820 1.00 93.44 83 ARG A O 1
ATOM 663 N N . TYR A 1 84 ? -10.688 -2.636 0.311 1.00 95.56 84 TYR A N 1
ATOM 664 C CA . TYR A 1 84 ? -10.217 -2.990 -1.020 1.00 95.56 84 TYR A CA 1
ATOM 665 C C . TYR A 1 84 ? -9.199 -4.129 -0.961 1.00 95.56 84 TYR A C 1
ATOM 667 O O . TYR A 1 84 ? -9.377 -5.128 -1.647 1.00 95.56 84 TYR A O 1
ATOM 675 N N . LEU A 1 85 ? -8.166 -4.027 -0.117 1.00 94.69 85 LEU A N 1
ATOM 676 C CA . LEU A 1 85 ? -7.130 -5.059 0.002 1.00 94.69 85 LEU A CA 1
ATOM 677 C C . LEU A 1 85 ? -7.703 -6.392 0.481 1.00 94.69 85 LEU A C 1
ATOM 679 O O . LEU A 1 85 ? -7.341 -7.439 -0.055 1.00 94.69 85 LEU A O 1
ATOM 683 N N . LEU A 1 86 ? -8.614 -6.359 1.457 1.00 93.50 86 LEU A N 1
ATOM 684 C CA . LEU A 1 86 ? -9.271 -7.568 1.941 1.00 93.50 86 LEU A CA 1
ATOM 685 C C . LEU A 1 86 ? -10.087 -8.229 0.824 1.00 93.50 86 LEU A C 1
ATOM 687 O O . LEU A 1 86 ? -9.912 -9.417 0.561 1.00 93.50 86 LEU A O 1
ATOM 691 N N . LYS A 1 87 ? -10.913 -7.451 0.113 1.00 94.94 87 LYS A N 1
ATOM 692 C CA . LYS A 1 87 ? -11.678 -7.933 -1.043 1.00 94.94 87 LYS A CA 1
ATOM 693 C C . LYS A 1 87 ? -10.760 -8.472 -2.142 1.00 94.94 87 LYS A C 1
ATOM 695 O O . LYS A 1 87 ? -11.001 -9.552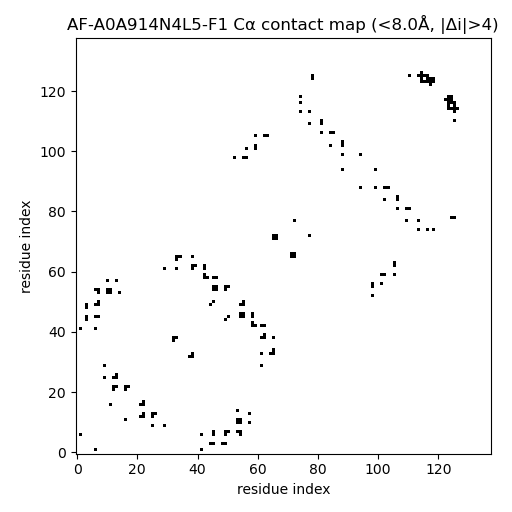 -2.665 1.00 94.94 87 LYS A O 1
ATOM 700 N N . TYR A 1 88 ? -9.678 -7.762 -2.444 1.00 94.12 88 TYR A N 1
ATOM 701 C CA . TYR A 1 88 ? -8.700 -8.141 -3.459 1.00 94.12 88 TYR A CA 1
ATOM 702 C C . TYR A 1 88 ? -8.081 -9.516 -3.190 1.00 94.12 88 TYR A C 1
ATOM 704 O O . TYR A 1 88 ? -7.941 -10.312 -4.119 1.00 94.12 88 TYR A O 1
ATOM 712 N N . LEU A 1 89 ? -7.717 -9.778 -1.930 1.00 93.81 89 LEU A N 1
ATOM 713 C CA . LEU A 1 89 ? -7.137 -11.044 -1.480 1.00 93.81 89 LEU A CA 1
ATOM 714 C C . LEU A 1 89 ? -8.164 -12.182 -1.487 1.00 93.81 89 LEU A C 1
ATOM 716 O O . LEU A 1 89 ? -7.829 -13.292 -1.893 1.00 93.81 89 LEU A O 1
ATOM 720 N N . VAL A 1 90 ? -9.403 -11.909 -1.066 1.00 94.12 90 VAL A N 1
ATOM 721 C CA . VAL A 1 90 ? -10.496 -12.896 -1.055 1.00 94.12 90 VAL A CA 1
ATOM 722 C C . VAL A 1 90 ? -10.900 -13.299 -2.472 1.00 94.12 90 VAL A C 1
ATOM 724 O O . VAL A 1 90 ? -11.055 -14.486 -2.746 1.00 94.12 90 VAL A O 1
ATOM 727 N N . ASP A 1 91 ? -11.010 -12.335 -3.387 1.00 94.62 91 ASP A N 1
ATOM 728 C CA . ASP A 1 91 ? -11.423 -12.582 -4.772 1.00 94.62 91 ASP A CA 1
ATOM 729 C C . ASP A 1 91 ? -10.333 -13.316 -5.588 1.00 94.62 91 ASP A C 1
ATOM 731 O O . ASP A 1 91 ? -10.606 -13.809 -6.683 1.00 94.62 91 ASP A O 1
ATOM 735 N N . ARG A 1 92 ? -9.087 -13.391 -5.089 1.00 91.75 92 ARG A N 1
ATOM 736 C CA . ARG A 1 92 ? -7.937 -13.980 -5.801 1.00 91.75 92 ARG A CA 1
ATOM 737 C C . ARG A 1 92 ? -7.122 -14.942 -4.917 1.00 91.75 92 ARG A C 1
ATOM 739 O O . ARG A 1 92 ? -5.941 -14.692 -4.657 1.00 91.75 92 ARG A O 1
ATOM 746 N N . PRO A 1 93 ? -7.703 -16.078 -4.492 1.00 88.69 93 PRO A N 1
ATOM 747 C CA . PRO A 1 93 ? -7.043 -17.016 -3.581 1.00 88.69 93 PRO A CA 1
ATOM 748 C C . PRO A 1 93 ? -5.823 -17.721 -4.197 1.00 88.69 93 PRO A C 1
ATOM 750 O O . PRO A 1 93 ? -4.974 -18.221 -3.469 1.00 88.69 93 PRO A O 1
ATOM 753 N N . SER A 1 94 ? -5.711 -17.751 -5.529 1.00 89.69 94 SER A N 1
ATOM 754 C CA . SER A 1 94 ? -4.601 -18.366 -6.268 1.00 89.69 94 SER A CA 1
ATOM 755 C C . SER A 1 94 ? -3.438 -17.408 -6.557 1.00 89.69 94 SER A C 1
ATOM 757 O O . SER A 1 94 ? -2.585 -17.721 -7.389 1.00 89.69 94 SER A O 1
ATOM 759 N N . LEU A 1 95 ? -3.402 -16.225 -5.929 1.00 89.25 95 LEU A N 1
ATOM 760 C CA . LEU A 1 95 ? -2.267 -15.312 -6.065 1.00 89.25 95 LEU A CA 1
ATOM 761 C C . LEU A 1 95 ? -0.980 -15.978 -5.558 1.00 89.25 95 LEU A C 1
ATOM 763 O O . LEU A 1 95 ? -0.981 -16.586 -4.487 1.00 89.25 95 LEU A O 1
ATOM 767 N N . PRO A 1 96 ? 0.148 -15.820 -6.268 1.00 91.00 96 PRO A N 1
ATOM 768 C CA . PRO A 1 96 ? 1.424 -16.313 -5.782 1.00 91.00 96 PRO A CA 1
ATOM 769 C C . PRO A 1 96 ? 1.769 -15.754 -4.397 1.00 91.00 96 PRO A C 1
ATOM 771 O O . PRO A 1 96 ? 1.594 -14.561 -4.132 1.00 91.00 96 PRO A O 1
ATOM 774 N N . LEU A 1 97 ? 2.343 -16.593 -3.527 1.00 90.50 97 LEU A N 1
ATOM 775 C CA . LEU A 1 97 ? 2.671 -16.225 -2.141 1.00 90.50 97 LEU A CA 1
ATOM 776 C C . LEU A 1 97 ? 3.559 -14.979 -2.035 1.00 90.50 97 LEU A C 1
ATOM 778 O O . LEU A 1 97 ? 3.442 -14.209 -1.084 1.00 90.50 97 LEU A O 1
ATOM 782 N N . TYR A 1 98 ? 4.441 -14.753 -3.008 1.00 89.19 98 TYR A N 1
ATOM 783 C CA . TYR A 1 98 ? 5.317 -13.583 -3.024 1.00 89.19 98 TYR A CA 1
ATOM 784 C C . TYR A 1 98 ? 4.571 -12.265 -3.321 1.00 89.19 98 TYR A C 1
ATOM 786 O O . TYR A 1 98 ? 5.100 -11.207 -3.001 1.00 89.19 98 TYR A O 1
ATOM 794 N N . ILE A 1 99 ? 3.346 -12.314 -3.863 1.00 90.81 99 ILE A N 1
ATOM 795 C CA . ILE A 1 99 ? 2.423 -11.168 -3.996 1.00 90.81 99 ILE A CA 1
ATOM 796 C C . ILE A 1 99 ? 1.471 -11.118 -2.801 1.00 90.81 99 ILE A C 1
ATOM 798 O O . ILE A 1 99 ? 1.275 -10.062 -2.196 1.00 90.81 99 ILE A O 1
ATOM 802 N N . GLN A 1 100 ? 0.905 -12.269 -2.431 1.00 92.06 100 GLN A N 1
ATOM 803 C CA . GLN A 1 100 ? -0.063 -12.369 -1.344 1.00 92.06 100 GLN A CA 1
ATOM 804 C C . GLN A 1 100 ? 0.536 -11.894 -0.012 1.00 92.06 100 GLN A C 1
ATOM 806 O O . GLN A 1 100 ? -0.071 -11.090 0.689 1.00 92.06 100 GLN A O 1
ATOM 811 N N . ASN A 1 101 ? 1.759 -12.321 0.322 1.00 92.31 101 ASN A N 1
ATOM 812 C CA . ASN A 1 101 ? 2.397 -11.994 1.597 1.00 92.31 101 ASN A CA 1
ATOM 813 C C . ASN A 1 101 ? 2.621 -10.480 1.796 1.00 92.31 101 ASN A C 1
ATOM 815 O O . ASN A 1 101 ? 2.260 -9.976 2.863 1.00 92.31 101 ASN A O 1
ATOM 819 N N . PRO A 1 102 ? 3.194 -9.719 0.839 1.00 91.81 102 PRO A N 1
ATOM 820 C CA . PRO A 1 102 ? 3.270 -8.261 0.939 1.00 91.81 102 PRO A CA 1
ATOM 821 C C . PRO A 1 102 ? 1.912 -7.574 1.108 1.00 91.81 102 PRO A C 1
ATOM 823 O O . PRO A 1 102 ? 1.799 -6.668 1.932 1.00 91.81 102 PRO A O 1
ATOM 826 N N . LEU A 1 103 ? 0.877 -8.018 0.388 1.00 93.75 103 LEU A N 1
ATOM 827 C CA . LEU A 1 103 ? -0.470 -7.447 0.492 1.00 93.75 103 LEU A CA 1
ATOM 828 C C . LEU A 1 103 ? -1.119 -7.750 1.851 1.00 93.75 103 LEU A C 1
ATOM 830 O O . LEU A 1 103 ? -1.648 -6.840 2.487 1.00 93.75 103 LEU A O 1
ATOM 834 N N . CYS A 1 104 ? -0.989 -8.978 2.361 1.00 94.44 104 CYS A N 1
ATOM 835 C CA . CYS A 1 104 ? -1.419 -9.333 3.715 1.00 94.44 104 CYS A CA 1
ATOM 836 C C . CYS A 1 104 ? -0.687 -8.502 4.778 1.00 94.44 104 CYS A C 1
ATOM 838 O O . CYS A 1 104 ? -1.304 -8.007 5.719 1.00 94.44 104 CYS A O 1
ATOM 840 N N . LYS A 1 105 ? 0.629 -8.297 4.620 1.00 94.19 105 LYS A N 1
ATOM 841 C CA . LYS A 1 105 ? 1.419 -7.435 5.516 1.00 94.19 105 LYS A CA 1
ATOM 842 C C . LYS A 1 105 ? 0.961 -5.979 5.456 1.00 94.19 105 LYS A C 1
ATOM 844 O O . LYS A 1 105 ? 0.942 -5.321 6.492 1.00 94.19 105 LYS A O 1
ATOM 849 N N . LEU A 1 106 ? 0.605 -5.475 4.273 1.00 94.75 106 LEU A N 1
ATOM 850 C CA . LEU A 1 106 ? 0.071 -4.125 4.098 1.00 94.75 106 LEU A CA 1
ATOM 851 C C . LEU A 1 106 ? -1.288 -3.970 4.792 1.00 94.75 106 LEU A C 1
ATOM 853 O O . LEU A 1 106 ? -1.476 -3.005 5.529 1.00 94.75 106 LEU A O 1
ATOM 857 N N . TYR A 1 107 ? -2.189 -4.940 4.621 1.00 94.19 107 TYR A N 1
ATOM 858 C CA . TYR A 1 107 ? -3.475 -4.976 5.319 1.00 94.19 107 TYR A CA 1
ATOM 859 C C . TYR A 1 107 ? -3.289 -5.008 6.842 1.00 94.19 107 TYR A C 1
ATOM 861 O O . TYR A 1 107 ? -3.808 -4.150 7.548 1.00 94.19 107 TYR A O 1
ATOM 869 N N . ALA A 1 108 ? -2.460 -5.922 7.353 1.00 93.06 108 ALA A N 1
ATOM 870 C CA . ALA A 1 108 ? -2.174 -6.010 8.784 1.00 93.06 108 ALA A CA 1
ATOM 871 C C . ALA A 1 108 ? -1.556 -4.714 9.336 1.00 93.06 108 ALA A C 1
ATOM 873 O O . ALA A 1 108 ? -1.867 -4.292 10.450 1.00 93.06 108 ALA A O 1
ATOM 874 N N . TYR A 1 109 ? -0.693 -4.060 8.553 1.00 93.56 109 TYR A N 1
ATOM 875 C CA . TYR A 1 109 ? -0.122 -2.769 8.916 1.00 93.56 109 TYR A CA 1
ATOM 876 C C . TYR A 1 109 ? -1.191 -1.669 8.992 1.00 93.56 109 TYR A C 1
ATOM 878 O O . TYR A 1 109 ? -1.215 -0.949 9.987 1.00 93.56 109 TYR A O 1
ATOM 886 N N . LEU A 1 110 ? -2.101 -1.580 8.012 1.00 92.94 110 LEU A N 1
ATOM 887 C CA . LEU A 1 110 ? -3.247 -0.659 8.030 1.00 92.94 110 LEU A CA 1
ATOM 888 C C . LEU A 1 110 ? -4.121 -0.859 9.267 1.00 92.94 110 LEU A C 1
ATOM 890 O O . LEU A 1 110 ? -4.404 0.103 9.976 1.00 92.94 110 LEU A O 1
ATOM 894 N N . THR A 1 111 ? -4.495 -2.106 9.561 1.00 91.56 111 THR A N 1
ATOM 895 C CA . THR A 1 111 ? -5.279 -2.432 10.756 1.00 91.56 111 THR A CA 1
ATOM 896 C C . THR A 1 111 ? -4.545 -2.015 12.022 1.00 91.56 111 THR A C 1
ATOM 898 O O . THR A 1 111 ? -5.151 -1.420 12.904 1.00 91.56 111 THR A O 1
ATOM 901 N N . LYS A 1 112 ? -3.233 -2.269 12.109 1.00 91.19 112 LYS A N 1
ATOM 902 C CA . LYS A 1 112 ? -2.427 -1.907 13.279 1.00 91.19 112 LYS A CA 1
ATOM 903 C C . LYS A 1 112 ? -2.386 -0.396 13.512 1.00 91.19 112 LYS A C 1
ATOM 905 O O . LYS A 1 112 ? -2.573 0.029 14.647 1.00 91.19 112 LYS A O 1
ATOM 910 N N . ILE A 1 113 ? -2.111 0.403 12.477 1.00 90.94 113 ILE A N 1
ATOM 911 C CA . ILE A 1 113 ? -2.021 1.865 12.631 1.00 90.94 113 ILE A CA 1
ATOM 912 C C . ILE A 1 113 ? -3.396 2.495 12.871 1.00 90.94 113 ILE A C 1
ATOM 914 O O . ILE A 1 113 ? -3.499 3.436 13.647 1.00 90.94 113 ILE A O 1
ATOM 918 N N . GLY A 1 114 ? -4.446 1.943 12.257 1.00 89.69 114 GLY A N 1
ATOM 919 C CA . GLY A 1 114 ? -5.820 2.412 12.401 1.00 89.69 114 GLY A CA 1
ATOM 920 C C . GLY A 1 114 ? -6.515 1.937 13.677 1.00 89.69 114 GLY A C 1
ATOM 921 O O . GLY A 1 114 ? -7.577 2.451 14.014 1.00 89.69 114 GLY A O 1
ATOM 922 N N . LEU A 1 115 ? -5.936 0.974 14.404 1.00 89.25 115 LEU A N 1
ATOM 923 C CA . LEU A 1 115 ? -6.602 0.296 15.519 1.00 89.25 115 LEU A CA 1
ATOM 924 C C . LEU A 1 115 ? -7.083 1.267 16.598 1.00 89.25 115 LEU A C 1
ATOM 926 O O . LEU A 1 115 ? -8.167 1.091 17.138 1.00 89.25 115 LEU A O 1
ATOM 930 N N . LEU A 1 116 ? -6.277 2.279 16.917 1.00 88.94 116 LEU A N 1
ATOM 931 C CA . LEU A 1 116 ? -6.578 3.273 17.951 1.00 88.94 116 LEU A CA 1
ATOM 932 C C . LEU A 1 116 ? -7.115 4.588 17.367 1.00 88.94 116 LEU A C 1
ATOM 934 O O . LEU A 1 116 ? -7.300 5.559 18.101 1.00 88.94 116 LEU A O 1
ATOM 938 N N . GLU A 1 117 ? -7.349 4.644 16.056 1.00 89.00 117 GLU A N 1
ATOM 939 C CA . GLU A 1 117 ? -7.899 5.826 15.406 1.00 89.00 117 GLU A CA 1
ATOM 940 C C . GLU A 1 117 ? -9.416 5.861 15.582 1.00 89.00 117 GLU A C 1
ATOM 942 O O . GLU A 1 117 ? -10.125 4.900 15.275 1.00 89.00 117 GLU A O 1
ATOM 947 N N . LYS A 1 118 ? -9.908 7.002 16.063 1.00 90.81 118 LYS A N 1
ATOM 948 C CA . LYS A 1 118 ? -11.333 7.301 16.169 1.00 90.81 118 LYS A CA 1
ATOM 949 C C . LYS A 1 118 ? -11.722 8.358 15.150 1.00 90.81 118 LYS A C 1
ATOM 951 O O . LYS A 1 118 ? -10.924 9.241 14.828 1.00 90.81 118 LYS A O 1
ATOM 956 N N . ASP A 1 119 ? -12.952 8.287 14.670 1.00 90.62 119 ASP A N 1
ATOM 957 C CA . ASP A 1 119 ? -13.527 9.380 13.898 1.00 90.62 119 ASP A CA 1
ATOM 958 C C . ASP A 1 119 ? -14.016 10.526 14.805 1.00 90.62 119 ASP A C 1
ATOM 960 O O . ASP A 1 119 ? -13.805 10.541 16.022 1.00 90.62 119 ASP A O 1
ATOM 964 N N . GLN A 1 120 ? -14.689 11.506 14.202 1.00 89.06 120 GLN A N 1
ATOM 965 C CA . GLN A 1 120 ? -15.242 12.663 14.910 1.00 89.06 120 GLN A CA 1
ATOM 966 C C . GLN A 1 120 ? -16.342 12.283 15.915 1.00 89.06 120 GLN A C 1
ATOM 968 O O . GLN A 1 120 ? -16.573 13.024 16.867 1.00 89.06 120 GLN A O 1
ATOM 973 N N . THR A 1 121 ? -16.997 11.134 15.731 1.00 90.31 121 THR A N 1
ATOM 974 C CA . THR A 1 121 ? -18.037 10.620 16.634 1.00 90.31 121 THR A CA 1
ATOM 975 C C . THR A 1 121 ? -17.468 9.764 17.768 1.00 90.31 121 THR A C 1
ATOM 977 O O . THR A 1 121 ? -18.186 9.408 18.698 1.00 90.31 121 THR A O 1
ATOM 980 N N . GLY A 1 122 ? -16.163 9.478 17.735 1.00 89.62 122 GLY A N 1
ATOM 981 C CA . GLY A 1 122 ? -15.486 8.632 18.710 1.00 89.62 122 GLY A CA 1
ATOM 982 C C . GLY A 1 122 ? -15.490 7.143 18.358 1.00 89.62 122 GLY A C 1
ATOM 983 O O . GLY A 1 122 ? -15.087 6.336 19.192 1.00 89.62 122 GLY A O 1
ATOM 984 N N . THR A 1 123 ? -15.904 6.768 17.145 1.00 90.25 123 THR A N 1
ATOM 985 C CA . THR A 1 123 ? -15.994 5.369 16.709 1.00 90.25 123 THR A CA 1
ATOM 986 C C . THR A 1 123 ? -14.647 4.833 16.221 1.00 90.25 123 THR A C 1
ATOM 988 O O . THR A 1 123 ? -14.001 5.433 15.358 1.00 90.25 123 THR A O 1
ATOM 991 N N . PHE A 1 124 ? -14.254 3.657 16.725 1.00 91.88 124 PHE A N 1
ATOM 992 C CA . PHE A 1 124 ? -13.068 2.909 16.292 1.00 91.88 124 PHE A CA 1
ATOM 993 C C . PHE A 1 124 ? -13.397 1.970 15.123 1.00 91.88 124 PHE A C 1
ATOM 995 O O . PHE A 1 124 ? -13.615 0.770 15.295 1.00 91.88 124 PHE A O 1
ATOM 1002 N N . HIS A 1 125 ? -13.418 2.509 13.903 1.00 91.31 125 HIS A N 1
ATOM 1003 C CA . HIS A 1 125 ? -13.826 1.766 12.699 1.00 91.31 125 HIS A CA 1
ATOM 1004 C C . HIS A 1 125 ? -13.006 0.496 12.429 1.00 91.31 125 HIS A C 1
ATOM 1006 O O . HIS A 1 125 ? -13.546 -0.485 11.924 1.00 91.31 125 HIS A O 1
ATOM 1012 N N . PHE A 1 126 ? -11.718 0.480 12.782 1.00 88.94 126 PHE A N 1
ATOM 1013 C CA . PHE A 1 126 ? -10.859 -0.699 12.608 1.00 88.94 126 PHE A CA 1
ATOM 1014 C C . PHE A 1 126 ? -11.082 -1.793 13.663 1.00 88.94 126 PHE A C 1
ATOM 1016 O O . PHE A 1 126 ? -10.694 -2.936 13.428 1.00 88.94 126 PHE A O 1
ATOM 1023 N N . GLN A 1 127 ? -11.710 -1.469 14.798 1.00 90.81 127 GLN A N 1
ATOM 1024 C CA . GLN A 1 127 ? -12.062 -2.444 15.837 1.00 90.81 127 GLN A CA 1
ATOM 1025 C C . GLN A 1 127 ? -13.426 -3.090 15.572 1.00 90.81 127 GLN A C 1
ATOM 1027 O O . GLN A 1 127 ? -13.601 -4.267 15.871 1.00 90.81 127 GLN A O 1
ATOM 1032 N N . MET A 1 128 ? -14.352 -2.377 14.916 1.00 88.62 128 MET A N 1
ATOM 1033 C CA . MET A 1 128 ? -15.716 -2.869 14.673 1.00 88.62 128 MET A CA 1
ATOM 1034 C C . MET A 1 128 ? -15.790 -4.281 14.063 1.00 88.62 128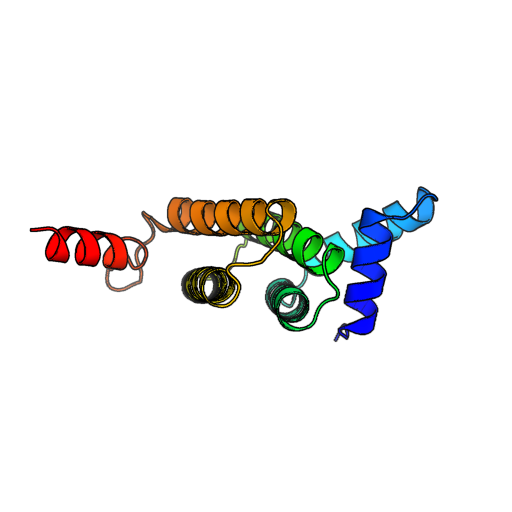 MET A C 1
ATOM 1036 O O . MET A 1 128 ? -16.565 -5.090 14.573 1.00 88.62 128 MET A O 1
ATOM 1040 N N . PRO A 1 129 ? -15.009 -4.641 13.021 1.00 84.75 129 PRO A N 1
ATOM 1041 C CA . PRO A 1 129 ? -15.057 -5.999 12.481 1.00 84.75 129 PRO A CA 1
ATOM 1042 C C . PRO A 1 129 ? -14.572 -7.051 13.486 1.00 84.75 129 PRO A C 1
ATOM 1044 O O . PRO A 1 129 ? -15.090 -8.163 13.511 1.00 84.75 129 PRO A O 1
ATOM 1047 N N . ILE A 1 130 ? -13.593 -6.705 14.327 1.00 83.81 130 ILE A N 1
ATOM 1048 C CA . ILE A 1 130 ? -13.058 -7.597 15.363 1.00 83.81 130 ILE A CA 1
ATOM 1049 C C . ILE A 1 130 ? -14.137 -7.844 16.418 1.00 83.81 130 ILE A C 1
ATOM 1051 O O . ILE A 1 130 ? -14.420 -8.995 16.739 1.00 83.81 130 ILE A O 1
ATOM 1055 N N . ASP A 1 131 ? -14.792 -6.785 16.890 1.00 85.69 131 ASP A N 1
ATOM 1056 C CA . ASP A 1 131 ? -15.869 -6.882 17.879 1.00 85.69 131 ASP A CA 1
ATOM 1057 C C . ASP A 1 131 ? -17.057 -7.700 17.354 1.00 85.69 131 ASP A C 1
ATOM 1059 O O . ASP A 1 131 ? -17.631 -8.515 18.081 1.00 85.69 131 ASP A O 1
ATOM 1063 N N . GLN A 1 132 ? -17.398 -7.541 16.072 1.00 87.50 132 GLN A N 1
ATOM 1064 C CA . GLN A 1 132 ? -18.430 -8.341 15.410 1.00 87.50 132 GLN A CA 1
ATOM 1065 C C . GLN A 1 132 ? -18.061 -9.827 15.382 1.00 87.50 132 GLN A C 1
ATOM 1067 O O . GLN A 1 132 ? -18.874 -10.662 15.773 1.00 87.50 132 GLN A O 1
ATOM 1072 N N . ILE A 1 133 ? -16.832 -10.165 14.984 1.00 85.62 133 ILE A N 1
ATOM 1073 C CA . ILE A 1 133 ? -16.355 -11.556 14.967 1.00 85.62 133 ILE A CA 1
ATOM 1074 C C . ILE A 1 133 ? -16.355 -12.147 16.382 1.00 85.62 133 ILE A C 1
ATOM 1076 O O . ILE A 1 133 ? -16.825 -13.265 16.579 1.00 85.62 133 ILE A O 1
ATOM 1080 N N . LEU A 1 134 ? -15.880 -11.394 17.376 1.00 87.06 134 LEU A N 1
ATOM 1081 C CA . LEU A 1 134 ? -15.871 -11.825 18.777 1.00 87.06 134 LEU A CA 1
ATOM 1082 C C . LEU A 1 134 ? -17.280 -12.041 19.335 1.00 87.06 134 LEU A C 1
ATOM 1084 O O . LEU A 1 134 ? -17.462 -12.885 20.209 1.00 87.06 134 LEU A O 1
ATOM 1088 N N . THR A 1 135 ? -18.266 -11.289 18.850 1.00 90.19 135 THR A N 1
ATOM 1089 C CA . THR A 1 135 ? -19.672 -11.464 19.234 1.00 90.19 135 THR A CA 1
ATOM 1090 C C . THR A 1 135 ? -20.280 -12.702 18.580 1.00 90.19 135 THR A C 1
ATOM 1092 O O . THR A 1 135 ? -21.017 -13.419 19.241 1.00 90.19 135 THR A O 1
ATOM 1095 N N . LEU A 1 136 ? -19.943 -12.987 17.318 1.00 87.75 136 LEU A N 1
ATOM 1096 C CA . LEU A 1 136 ? -20.402 -14.185 16.599 1.00 87.75 136 LEU A CA 1
ATOM 1097 C C . LEU A 1 136 ? -19.779 -15.489 17.120 1.00 87.75 136 LEU A C 1
ATOM 1099 O O . LEU A 1 136 ? -20.326 -16.562 16.889 1.00 87.75 136 LEU A O 1
ATOM 1103 N N . ALA A 1 137 ? -18.621 -15.406 17.778 1.00 80.25 137 ALA A N 1
ATOM 1104 C CA . ALA A 1 137 ? -17.918 -16.550 18.353 1.00 80.25 137 ALA A CA 1
ATOM 1105 C C . ALA A 1 137 ? -18.392 -16.932 19.773 1.00 80.25 137 ALA A C 1
ATOM 1107 O O . ALA A 1 137 ? -17.849 -17.877 20.348 1.00 80.25 137 ALA A O 1
ATOM 1108 N N . LYS A 1 138 ? -19.348 -16.190 20.347 1.00 65.19 138 LYS A N 1
ATOM 1109 C CA . LYS A 1 138 ? -19.984 -16.467 21.645 1.00 65.19 138 LYS A CA 1
ATOM 1110 C C . LYS A 1 138 ? -21.329 -17.150 21.446 1.00 65.19 138 LYS A C 1
ATOM 1112 O O . LYS A 1 138 ? -21.643 -18.014 22.291 1.00 65.19 138 LYS A O 1
#

Organism: Meloidogyne incognita (NCBI:txid6306)

Nearest PDB structures (foldseek):
  4c0o-assembly2_B  TM=8.705E-01  e=3.146E-02  Homo sapiens
  4c0p-assembly3_C  TM=8.065E-01  e=3.477E-02  Homo sapiens
  4c0o-assembly1_A  TM=8.162E-01  e=3.656E-02  Homo sapiens
  6gx9-assembly2_B  TM=8.016E-01  e=4.467E-02  Homo sapiens
  4c0q-assembly1_A  TM=8.438E-01  e=8.147E-02  Homo sapiens

Radius of gyration: 16.48 Å; Cα contacts (8 Å, |Δi|>4): 110; chains: 1; bounding box: 42×32×41 Å